Protein AF-A0A1H7WRD7-F1 (afdb_monomer)

Solvent-accessible surface area (backbone atoms only — not comparable to full-atom values): 8802 Å² total; per-residue (Å²): 142,72,100,66,80,82,78,80,80,74,78,89,73,89,68,89,69,78,82,72,52,90,89,62,75,83,64,81,80,78,78,77,57,71,49,43,31,49,41,88,75,80,68,42,82,40,83,38,52,77,89,57,64,43,43,59,67,43,77,45,52,86,43,94,89,40,75,91,54,57,43,80,43,75,41,71,68,43,58,49,92,83,51,68,65,51,76,76,70,86,74,78,82,71,51,73,69,56,69,73,55,63,56,78,92,66,38,65,62,73,38,94,86,34,78,65,77,69,75,75,78,76,76,79,79,81,129

Organism: Streptacidiphilus jiangxiensis (NCBI:txid235985)

Mean predicted aligned error: 16.39 Å

Structure (mmCIF, N/CA/C/O backbone):
data_AF-A0A1H7WRD7-F1
#
_entry.id   AF-A0A1H7WRD7-F1
#
loop_
_atom_site.group_PDB
_atom_site.id
_atom_site.type_symbol
_atom_site.label_atom_id
_atom_site.label_alt_id
_atom_site.label_comp_id
_atom_site.label_asym_id
_atom_site.label_entity_id
_atom_site.label_seq_id
_atom_site.pdbx_PDB_ins_code
_atom_site.Cartn_x
_atom_site.Cartn_y
_atom_site.Cartn_z
_atom_site.occupancy
_atom_site.B_iso_or_equiv
_atom_site.auth_seq_id
_atom_site.auth_comp_id
_atom_site.auth_asym_id
_atom_site.auth_atom_id
_atom_site.pdbx_PDB_model_num
ATOM 1 N N . MET A 1 1 ? 76.748 19.762 -9.656 1.00 42.81 1 MET A N 1
ATOM 2 C CA . MET A 1 1 ? 75.507 20.168 -8.968 1.00 42.81 1 MET A CA 1
ATOM 3 C C . MET A 1 1 ? 74.385 19.356 -9.575 1.00 42.81 1 MET A C 1
ATOM 5 O O . MET A 1 1 ? 74.029 19.601 -10.720 1.00 42.81 1 MET A O 1
ATOM 9 N N . THR A 1 2 ? 73.951 18.317 -8.869 1.00 35.91 2 THR A N 1
ATOM 10 C CA . THR A 1 2 ? 73.070 17.266 -9.395 1.00 35.91 2 THR A CA 1
ATOM 11 C C . THR A 1 2 ? 71.754 17.298 -8.625 1.00 35.91 2 THR A C 1
ATOM 13 O O . THR A 1 2 ? 71.751 17.552 -7.424 1.00 35.91 2 THR A O 1
ATOM 16 N N . VAL A 1 3 ? 70.653 17.060 -9.337 1.00 43.16 3 VAL A N 1
ATOM 17 C CA . VAL A 1 3 ? 69.234 17.141 -8.935 1.00 43.16 3 VAL A CA 1
ATOM 18 C C . VAL A 1 3 ? 68.852 16.042 -7.921 1.00 43.16 3 VAL A C 1
ATOM 20 O O . VAL A 1 3 ? 67.936 15.263 -8.146 1.00 43.16 3 VAL A O 1
ATOM 23 N N . VAL A 1 4 ? 69.602 15.904 -6.826 1.00 48.94 4 VAL A N 1
ATOM 24 C CA . VAL A 1 4 ? 69.383 14.857 -5.804 1.00 48.94 4 VAL A CA 1
ATOM 25 C C . VAL A 1 4 ? 69.097 15.457 -4.421 1.00 48.94 4 VAL A C 1
ATOM 27 O O . VAL A 1 4 ? 68.440 14.827 -3.604 1.00 48.94 4 VAL A O 1
ATOM 30 N N . GLU A 1 5 ? 69.478 16.712 -4.167 1.00 45.84 5 GLU A N 1
ATOM 31 C CA . GLU A 1 5 ? 69.267 17.369 -2.862 1.00 45.84 5 GLU A CA 1
ATOM 32 C C . GLU A 1 5 ? 67.881 18.007 -2.665 1.00 45.84 5 GLU A C 1
ATOM 34 O O . GLU A 1 5 ? 67.605 18.538 -1.595 1.00 45.84 5 GLU A O 1
ATOM 39 N N . GLN A 1 6 ? 66.978 17.947 -3.650 1.00 40.03 6 GLN A N 1
ATOM 40 C CA . GLN A 1 6 ? 65.617 18.492 -3.494 1.00 40.03 6 GLN A CA 1
ATOM 41 C C . GLN A 1 6 ? 64.586 17.472 -2.977 1.00 40.03 6 GLN A C 1
ATOM 43 O O . GLN A 1 6 ? 63.412 17.806 -2.851 1.00 40.03 6 GLN A O 1
ATOM 48 N N . LEU A 1 7 ? 65.004 16.243 -2.651 1.00 46.41 7 LEU A N 1
ATOM 49 C CA . LEU A 1 7 ? 64.114 15.141 -2.253 1.00 46.41 7 LEU A CA 1
ATOM 50 C C . LEU A 1 7 ? 63.995 14.914 -0.733 1.00 46.41 7 LEU A C 1
ATOM 52 O O . LEU A 1 7 ? 63.521 13.865 -0.313 1.00 46.41 7 LEU A O 1
ATOM 56 N N . SER A 1 8 ? 64.398 15.865 0.112 1.00 44.50 8 SER A N 1
ATOM 57 C CA . SER A 1 8 ? 64.413 15.679 1.578 1.00 44.50 8 SER A CA 1
ATOM 58 C C . SER A 1 8 ? 63.532 16.652 2.371 1.00 44.50 8 SER A C 1
ATOM 60 O O . SER A 1 8 ? 63.662 16.753 3.589 1.00 44.50 8 SER A O 1
ATOM 62 N N . ALA A 1 9 ? 62.577 17.321 1.722 1.00 45.94 9 ALA A N 1
ATOM 63 C CA . ALA A 1 9 ? 61.633 18.212 2.398 1.00 45.94 9 ALA A CA 1
ATOM 64 C C . ALA A 1 9 ? 60.169 17.858 2.106 1.00 45.94 9 ALA A C 1
ATOM 66 O O . ALA A 1 9 ? 59.387 18.712 1.706 1.00 45.94 9 ALA A O 1
ATOM 67 N N . VAL A 1 10 ? 59.775 16.609 2.343 1.00 47.75 10 VAL A N 1
ATOM 68 C CA . VAL A 1 10 ? 58.374 16.316 2.660 1.00 47.75 10 VAL A CA 1
ATOM 69 C C . VAL A 1 10 ? 58.393 15.522 3.954 1.00 47.75 10 VAL A C 1
ATOM 71 O O . VAL A 1 10 ? 58.656 14.325 3.978 1.00 47.75 10 VAL A O 1
ATOM 74 N N . ARG A 1 11 ? 58.254 16.253 5.062 1.00 49.91 11 ARG A N 1
ATOM 75 C CA . ARG A 1 11 ? 58.015 15.667 6.378 1.00 49.91 11 ARG A CA 1
ATOM 76 C C . ARG A 1 11 ? 56.722 14.861 6.298 1.00 49.91 11 ARG A C 1
ATOM 78 O O . ARG A 1 11 ? 55.727 15.372 5.795 1.00 49.91 11 ARG A O 1
ATOM 85 N N . ASN A 1 12 ? 56.770 13.632 6.803 1.00 51.56 12 ASN A N 1
ATOM 86 C CA . ASN A 1 12 ? 55.588 12.860 7.158 1.00 51.56 12 ASN A CA 1
ATOM 87 C C . ASN A 1 12 ? 54.787 13.670 8.180 1.00 51.56 12 ASN A C 1
ATOM 89 O O . ASN A 1 12 ? 55.185 13.753 9.342 1.00 51.56 12 ASN A O 1
ATOM 93 N N . ASP A 1 13 ? 53.704 14.288 7.728 1.00 41.44 13 ASP A N 1
ATOM 94 C CA . ASP A 1 13 ? 52.618 14.718 8.597 1.00 41.44 13 ASP A CA 1
ATOM 95 C C . ASP A 1 13 ? 51.530 13.659 8.422 1.00 41.44 13 ASP A C 1
ATOM 97 O O . ASP A 1 13 ? 50.832 13.612 7.408 1.00 41.44 13 ASP A O 1
ATOM 101 N N . GLU A 1 14 ? 51.501 12.715 9.360 1.00 49.34 14 GLU A N 1
ATOM 102 C CA . GLU A 1 14 ? 50.512 11.643 9.447 1.00 49.34 14 GLU A CA 1
ATOM 103 C C . GLU A 1 14 ? 49.180 12.252 9.897 1.00 49.34 14 GLU A C 1
ATOM 105 O O . GLU A 1 14 ? 48.734 12.085 11.029 1.00 49.34 14 GLU A O 1
ATOM 110 N N . ALA A 1 15 ? 48.573 13.039 9.014 1.00 43.94 15 ALA A N 1
ATOM 111 C CA . ALA A 1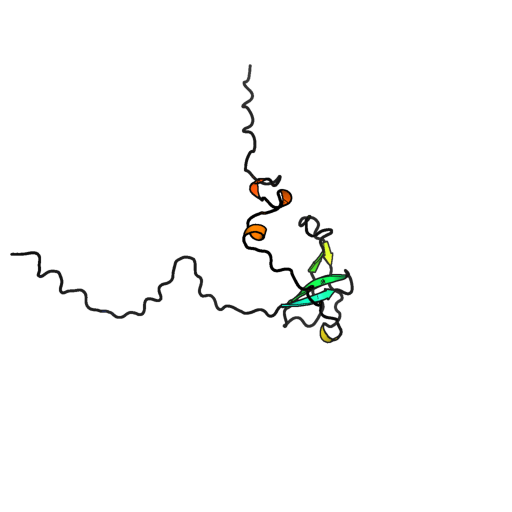 15 ? 47.182 13.414 9.127 1.00 43.94 15 ALA A CA 1
ATOM 112 C C . ALA A 1 15 ? 46.370 12.278 8.507 1.00 43.94 15 ALA A C 1
ATOM 114 O O . ALA A 1 15 ? 46.463 12.014 7.309 1.00 43.94 15 ALA A O 1
ATOM 115 N N . ASP A 1 16 ? 45.626 11.595 9.367 1.00 46.12 16 ASP A N 1
ATOM 116 C CA . ASP A 1 16 ? 44.546 10.663 9.076 1.00 46.12 16 ASP A CA 1
ATOM 117 C C . ASP A 1 16 ? 43.627 11.216 7.969 1.00 46.12 16 ASP A C 1
ATOM 119 O O . ASP A 1 16 ? 42.682 11.966 8.210 1.00 46.12 16 ASP A O 1
ATOM 123 N N . VAL A 1 17 ? 43.967 10.927 6.712 1.00 51.53 17 VAL A N 1
ATOM 124 C CA . VAL A 1 17 ? 43.099 11.184 5.567 1.00 51.53 17 VAL A CA 1
ATOM 125 C C . VAL A 1 17 ? 42.256 9.933 5.418 1.00 51.53 17 VAL A C 1
ATOM 127 O O . VAL A 1 17 ? 42.643 8.991 4.725 1.00 51.53 17 VAL A O 1
ATOM 130 N N . GLU A 1 18 ? 41.088 9.931 6.061 1.00 57.12 18 GLU A N 1
ATOM 131 C CA . GLU A 1 18 ? 39.985 9.094 5.605 1.00 57.12 18 GLU A CA 1
ATOM 132 C C . GLU A 1 18 ? 39.848 9.315 4.096 1.00 57.12 18 GLU A C 1
ATOM 134 O O . GLU A 1 18 ? 39.530 10.415 3.626 1.00 57.12 18 GLU A O 1
ATOM 139 N N . VAL A 1 19 ? 40.152 8.277 3.318 1.00 58.31 19 VAL A N 1
ATOM 140 C CA . VAL A 1 19 ? 39.978 8.274 1.869 1.00 58.31 19 VAL A CA 1
ATOM 141 C C . VAL A 1 19 ? 38.478 8.323 1.604 1.00 58.31 19 VAL A C 1
ATOM 143 O O . VAL A 1 19 ? 37.816 7.304 1.429 1.00 58.31 19 VAL A O 1
ATOM 146 N N . ARG A 1 20 ? 37.920 9.532 1.592 1.00 58.94 20 ARG A N 1
ATOM 147 C CA . ARG A 1 20 ? 36.553 9.793 1.154 1.00 58.94 20 ARG A CA 1
ATOM 148 C C . ARG A 1 20 ? 36.508 9.593 -0.354 1.00 58.94 20 ARG A C 1
ATOM 150 O O . ARG A 1 20 ? 36.770 10.519 -1.122 1.00 58.94 20 ARG A O 1
ATOM 157 N N . SER A 1 21 ? 36.237 8.363 -0.790 1.00 64.19 21 SER A N 1
ATOM 158 C CA . SER A 1 21 ? 35.919 8.082 -2.188 1.00 64.19 21 SER A CA 1
ATOM 159 C C . SER A 1 21 ? 34.713 8.937 -2.602 1.00 64.19 21 SER A C 1
ATOM 161 O O . SER A 1 21 ? 33.664 8.843 -1.964 1.00 64.19 21 SER A O 1
ATOM 163 N N . PRO A 1 22 ? 34.823 9.778 -3.649 1.00 57.84 22 PRO A N 1
ATOM 164 C CA . PRO A 1 22 ? 33.700 10.583 -4.113 1.00 57.84 22 PRO A CA 1
ATOM 165 C C . PRO A 1 22 ? 32.510 9.685 -4.471 1.00 57.84 22 PRO A C 1
ATOM 167 O O . PRO A 1 22 ? 32.628 8.824 -5.340 1.00 57.84 22 PRO A O 1
ATOM 170 N N . GLY A 1 23 ? 31.379 9.881 -3.791 1.00 60.72 23 GLY A N 1
ATOM 171 C CA . GLY A 1 23 ? 30.153 9.101 -3.991 1.00 60.72 23 GLY A CA 1
ATOM 172 C C . GLY A 1 23 ? 29.871 8.032 -2.931 1.00 60.72 23 GLY A C 1
ATOM 173 O O . GLY A 1 23 ? 28.803 7.433 -2.983 1.00 60.72 23 GLY A O 1
ATOM 174 N N . ILE A 1 24 ? 30.773 7.817 -1.968 1.00 64.88 24 ILE A N 1
ATOM 175 C CA . ILE A 1 24 ? 30.466 7.066 -0.746 1.00 64.88 24 ILE A CA 1
ATOM 176 C C . ILE A 1 24 ? 30.224 8.098 0.350 1.00 64.88 24 ILE A C 1
ATOM 178 O O . ILE A 1 24 ? 31.169 8.640 0.921 1.00 64.88 24 ILE A O 1
ATOM 182 N N . ASP A 1 25 ? 28.955 8.424 0.578 1.00 68.62 25 ASP A N 1
ATOM 183 C CA . ASP A 1 25 ? 28.551 9.044 1.834 1.00 68.62 25 ASP A CA 1
ATOM 184 C C . ASP A 1 25 ? 28.629 7.949 2.909 1.00 68.62 25 ASP A C 1
ATOM 186 O O . ASP A 1 25 ? 27.901 6.962 2.794 1.00 68.62 25 ASP A O 1
ATOM 190 N N . PRO A 1 26 ? 29.524 8.051 3.908 1.00 56.81 26 PRO A N 1
ATOM 191 C CA . PRO A 1 26 ? 29.588 7.093 5.005 1.00 56.81 26 PRO A CA 1
ATOM 192 C C . PRO A 1 26 ? 28.442 7.294 6.002 1.00 56.81 26 PRO A C 1
ATOM 194 O O . PRO A 1 26 ? 28.559 6.782 7.112 1.00 56.81 26 PRO A O 1
ATOM 197 N N . GLY A 1 27 ? 27.414 8.083 5.641 1.00 63.06 27 GLY A N 1
ATOM 198 C CA . GLY A 1 27 ? 26.239 8.378 6.450 1.00 63.06 27 GLY A CA 1
ATOM 199 C C . GLY A 1 27 ? 25.847 7.190 7.315 1.00 63.06 27 GLY A C 1
ATOM 200 O O . GLY A 1 27 ? 25.858 6.052 6.839 1.00 63.06 27 GLY A O 1
ATOM 201 N N . ASP A 1 28 ? 25.576 7.469 8.593 1.00 66.38 28 ASP A N 1
ATOM 202 C CA . ASP A 1 28 ? 25.138 6.457 9.547 1.00 66.38 28 ASP A CA 1
ATOM 203 C C . ASP A 1 28 ? 24.052 5.618 8.876 1.00 66.38 28 ASP A C 1
ATOM 205 O O . ASP A 1 28 ? 23.024 6.143 8.445 1.00 66.38 28 ASP A O 1
ATOM 209 N N . ALA A 1 29 ? 24.326 4.324 8.705 1.00 63.81 29 ALA A N 1
ATOM 210 C CA . ALA A 1 29 ? 23.356 3.390 8.168 1.00 63.81 29 ALA A CA 1
ATOM 211 C C . ALA A 1 29 ? 22.298 3.185 9.250 1.00 63.81 29 ALA A C 1
ATOM 213 O O . ALA A 1 29 ? 22.349 2.225 10.019 1.00 63.81 29 ALA A O 1
ATOM 214 N N . GLU A 1 30 ? 21.380 4.139 9.345 1.00 67.88 30 GLU A N 1
ATOM 215 C CA . GLU A 1 30 ? 20.159 4.035 10.120 1.00 67.88 30 GLU A CA 1
ATOM 216 C C . GLU A 1 30 ? 19.433 2.797 9.592 1.00 67.88 30 GLU A C 1
ATOM 218 O O . GLU A 1 30 ? 18.873 2.782 8.498 1.00 67.88 30 GLU A O 1
ATOM 223 N N . ASN A 1 31 ? 19.560 1.687 10.316 1.00 71.56 31 ASN A N 1
ATOM 224 C CA . ASN A 1 31 ? 18.932 0.442 9.921 1.00 71.56 31 ASN A CA 1
ATOM 225 C C . ASN A 1 31 ? 17.476 0.509 10.373 1.00 71.56 31 ASN A C 1
ATOM 227 O O . ASN A 1 31 ? 17.171 0.246 11.534 1.00 71.56 31 ASN A O 1
ATOM 231 N N . TRP A 1 32 ? 16.595 0.935 9.472 1.00 78.56 32 TRP A N 1
ATOM 232 C CA . TRP A 1 32 ? 15.159 0.898 9.709 1.00 78.56 32 TRP A CA 1
ATOM 233 C C . TRP A 1 32 ? 14.679 -0.548 9.635 1.00 78.56 32 TRP A C 1
ATOM 235 O O . TRP A 1 32 ? 14.745 -1.180 8.577 1.00 78.56 32 TRP A O 1
ATOM 245 N N . GLU A 1 33 ? 14.187 -1.069 10.754 1.00 86.75 33 GLU A N 1
ATOM 246 C CA . GLU A 1 33 ? 13.510 -2.359 10.772 1.00 86.75 33 GLU A CA 1
ATOM 247 C C . GLU A 1 33 ? 12.120 -2.194 10.146 1.00 86.75 33 GLU A C 1
ATOM 249 O O . GLU A 1 33 ? 11.345 -1.310 10.515 1.00 86.75 33 GLU A O 1
ATOM 254 N N . ILE A 1 34 ? 11.857 -2.994 9.109 1.00 88.94 34 ILE A N 1
ATOM 255 C CA . ILE A 1 34 ? 10.642 -2.922 8.299 1.00 88.94 34 ILE A CA 1
ATOM 256 C C . ILE A 1 34 ? 9.916 -4.256 8.404 1.00 88.94 34 ILE A C 1
ATOM 258 O O . ILE A 1 34 ? 10.378 -5.264 7.860 1.00 88.94 34 ILE A O 1
ATOM 262 N N . THR A 1 35 ? 8.724 -4.227 8.986 1.00 90.81 35 THR A N 1
ATOM 263 C CA . THR A 1 35 ? 7.826 -5.381 9.056 1.00 90.81 35 THR A CA 1
ATOM 264 C C . THR A 1 35 ? 6.712 -5.224 8.030 1.00 90.81 35 THR A C 1
ATOM 266 O O . THR A 1 35 ? 6.192 -4.128 7.797 1.00 90.81 35 THR A O 1
ATOM 269 N N . ARG A 1 36 ? 6.345 -6.318 7.352 1.00 91.56 36 ARG A N 1
ATOM 270 C CA . ARG A 1 36 ? 5.223 -6.306 6.408 1.00 91.56 36 ARG A CA 1
ATOM 271 C C . ARG A 1 36 ? 3.957 -6.778 7.095 1.00 91.56 36 ARG A C 1
ATOM 273 O O . ARG A 1 36 ? 3.920 -7.875 7.630 1.00 91.56 36 ARG A O 1
ATOM 280 N N . PHE A 1 37 ? 2.900 -5.984 6.995 1.00 93.00 37 PHE A N 1
ATOM 281 C CA . PHE A 1 37 ? 1.567 -6.343 7.471 1.00 93.00 37 PHE A CA 1
ATOM 282 C C . PHE A 1 37 ? 0.572 -6.315 6.323 1.00 93.00 37 PHE A C 1
ATOM 284 O O . PHE A 1 37 ? 0.718 -5.553 5.362 1.00 93.00 37 PHE A O 1
ATOM 291 N N . ARG A 1 38 ? -0.506 -7.088 6.448 1.00 92.69 38 ARG A N 1
ATOM 292 C CA . ARG A 1 38 ? -1.651 -6.966 5.547 1.00 92.69 38 ARG A CA 1
ATOM 293 C C . ARG A 1 38 ? -2.632 -5.939 6.102 1.00 92.69 38 ARG A C 1
ATOM 295 O O . ARG A 1 38 ? -3.290 -6.185 7.109 1.00 92.69 38 ARG A O 1
ATOM 302 N N . CYS A 1 39 ? -2.786 -4.801 5.426 1.00 93.12 39 CYS A N 1
ATOM 303 C CA . CYS A 1 39 ? -3.730 -3.776 5.873 1.00 93.12 39 CYS A CA 1
ATOM 304 C C . CYS A 1 39 ? -5.173 -4.328 5.891 1.00 93.12 39 CYS A C 1
ATOM 306 O O . CYS A 1 39 ? -5.629 -4.856 4.873 1.00 93.12 39 CYS A O 1
ATOM 308 N N . PRO A 1 40 ? -5.938 -4.188 6.989 1.00 92.38 40 PRO A N 1
ATOM 309 C CA . PRO A 1 40 ? -7.284 -4.754 7.079 1.00 92.38 40 PRO A CA 1
ATOM 310 C C . PRO A 1 40 ? -8.331 -3.991 6.252 1.00 92.38 40 PRO A C 1
ATOM 312 O O . PRO A 1 40 ? -9.397 -4.543 5.997 1.00 92.38 40 PRO A O 1
ATOM 315 N N . ASP A 1 41 ? -8.029 -2.767 5.809 1.00 93.50 41 ASP A N 1
ATOM 316 C CA . ASP A 1 41 ? -8.965 -1.932 5.047 1.00 93.50 41 ASP A CA 1
ATOM 317 C C . ASP A 1 41 ? -8.827 -2.137 3.533 1.00 93.50 41 ASP A C 1
ATOM 319 O O . ASP A 1 41 ? -9.823 -2.258 2.822 1.00 93.50 41 ASP A O 1
ATOM 323 N N . CYS A 1 42 ? -7.594 -2.180 3.016 1.00 93.00 42 CYS A N 1
ATOM 324 C CA . CYS A 1 42 ? -7.337 -2.341 1.580 1.00 93.00 42 CYS A CA 1
ATOM 325 C C . CYS A 1 42 ? -6.847 -3.749 1.197 1.00 93.00 42 CYS A C 1
ATOM 327 O O . CYS A 1 42 ? -6.727 -4.054 0.008 1.00 93.00 42 CYS A O 1
ATOM 329 N N . HIS A 1 43 ? -6.556 -4.603 2.185 1.00 91.50 43 HIS A N 1
ATOM 330 C CA . HIS A 1 43 ? -6.050 -5.971 2.023 1.00 91.50 43 HIS A CA 1
ATOM 331 C C . HIS A 1 43 ? -4.758 -6.088 1.201 1.00 91.50 43 HIS A C 1
ATOM 333 O O . HIS A 1 43 ? -4.487 -7.139 0.612 1.00 91.50 43 HIS A O 1
ATOM 339 N N . ARG A 1 44 ? -3.957 -5.018 1.152 1.00 89.69 44 ARG A N 1
ATOM 340 C CA . ARG A 1 44 ? -2.637 -5.012 0.516 1.00 89.69 44 ARG A CA 1
ATOM 341 C C . ARG A 1 44 ? -1.520 -5.195 1.550 1.00 89.69 44 ARG A C 1
ATOM 343 O O . ARG A 1 44 ? -1.690 -4.727 2.679 1.00 89.69 44 ARG A O 1
ATOM 350 N N . PRO A 1 45 ? -0.397 -5.820 1.154 1.00 90.69 45 PRO A N 1
ATOM 351 C CA . PRO A 1 45 ? 0.844 -5.708 1.901 1.00 90.69 45 PRO A CA 1
ATOM 352 C C . PRO A 1 45 ? 1.231 -4.250 2.064 1.00 90.69 45 PRO A C 1
ATOM 354 O O . PRO A 1 45 ? 1.203 -3.488 1.091 1.00 90.69 45 PRO A O 1
ATOM 357 N N . ILE A 1 46 ? 1.649 -3.891 3.267 1.00 91.62 46 ILE A N 1
ATOM 358 C CA . ILE A 1 46 ? 2.270 -2.610 3.564 1.00 91.62 46 ILE A CA 1
ATOM 359 C C . ILE A 1 46 ? 3.561 -2.846 4.339 1.00 91.62 46 ILE A C 1
ATOM 361 O O . ILE A 1 46 ? 3.635 -3.752 5.161 1.00 91.62 46 ILE A O 1
ATOM 365 N N . ALA A 1 47 ? 4.577 -2.042 4.044 1.00 91.75 47 ALA A N 1
ATOM 366 C CA . ALA A 1 47 ? 5.799 -1.966 4.829 1.00 91.75 47 ALA A CA 1
ATOM 367 C C . ALA A 1 47 ? 5.577 -0.955 5.955 1.00 91.75 47 ALA A C 1
ATOM 369 O O . ALA A 1 47 ? 5.168 0.176 5.681 1.00 91.75 47 ALA A O 1
ATOM 370 N N . VAL A 1 48 ? 5.812 -1.376 7.190 1.00 92.50 48 VAL A N 1
ATOM 371 C CA . VAL A 1 48 ? 5.627 -0.570 8.395 1.00 92.50 48 VAL A CA 1
ATOM 372 C C . VAL A 1 48 ? 6.955 -0.521 9.138 1.00 92.50 48 VAL A C 1
ATOM 374 O O . VAL A 1 48 ? 7.650 -1.534 9.213 1.00 92.50 48 VAL A O 1
ATOM 377 N N . LEU A 1 49 ? 7.324 0.667 9.609 1.00 90.62 49 LEU A N 1
ATOM 378 C CA . LEU A 1 49 ? 8.512 0.872 10.434 1.00 90.62 49 LEU A CA 1
ATOM 379 C C . LEU A 1 49 ? 8.206 0.461 11.876 1.00 90.62 49 LEU A C 1
ATOM 381 O O . LEU A 1 49 ? 7.067 0.599 12.315 1.00 90.62 49 LEU A O 1
ATOM 385 N N . ASP A 1 50 ? 9.210 -0.019 12.601 1.00 86.38 50 ASP A N 1
ATOM 386 C CA . ASP A 1 50 ? 9.047 -0.520 13.976 1.00 86.38 50 ASP A CA 1
ATOM 387 C C . ASP A 1 50 ? 8.547 0.543 14.979 1.00 86.38 50 ASP A C 1
ATOM 389 O O . ASP A 1 50 ? 7.917 0.220 15.981 1.00 86.38 50 ASP A O 1
ATOM 393 N N . ASP A 1 51 ? 8.774 1.831 14.703 1.00 88.56 51 ASP A N 1
ATOM 394 C CA . ASP A 1 51 ? 8.310 2.942 15.542 1.00 88.56 51 ASP A CA 1
ATOM 395 C C . ASP A 1 51 ? 6.844 3.343 15.306 1.00 88.56 51 ASP A C 1
ATOM 397 O O . ASP A 1 51 ? 6.298 4.176 16.037 1.00 88.56 51 ASP A O 1
ATOM 401 N N . GLU A 1 52 ? 6.187 2.761 14.304 1.00 91.75 52 GLU A N 1
ATOM 402 C CA . GLU A 1 52 ? 4.775 2.997 14.041 1.00 91.75 52 GLU A CA 1
ATOM 403 C C . GLU A 1 52 ? 3.924 2.050 14.901 1.00 91.75 52 GLU A C 1
ATOM 405 O O . GLU A 1 52 ? 4.106 0.840 14.876 1.00 91.75 52 GLU A O 1
ATOM 410 N N . GLU A 1 53 ? 2.948 2.584 15.641 1.00 93.44 53 GLU A N 1
ATOM 411 C CA . GLU A 1 53 ? 2.076 1.768 16.505 1.00 93.44 53 GLU A CA 1
ATOM 412 C C . GLU A 1 53 ? 0.752 1.371 15.820 1.00 93.44 53 GLU A C 1
ATOM 414 O O . GLU A 1 53 ? 0.031 0.469 16.266 1.00 93.44 53 GLU A O 1
ATOM 419 N N . ARG A 1 54 ? 0.381 2.074 14.741 1.00 94.12 54 ARG A N 1
ATOM 420 C CA . ARG A 1 54 ? -0.907 1.926 14.049 1.00 94.12 54 ARG A CA 1
ATOM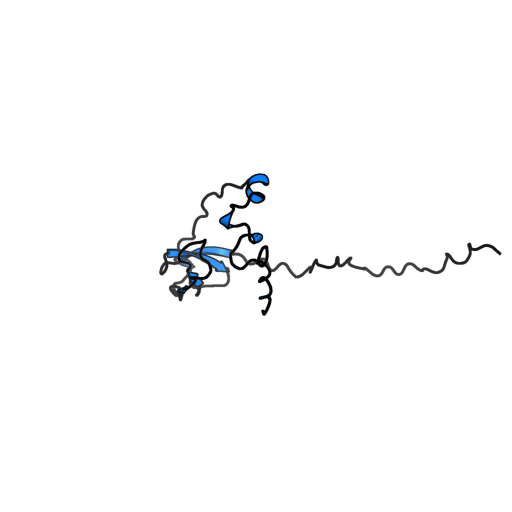 421 C C . ARG A 1 54 ? -0.733 1.796 12.548 1.00 94.12 54 ARG A C 1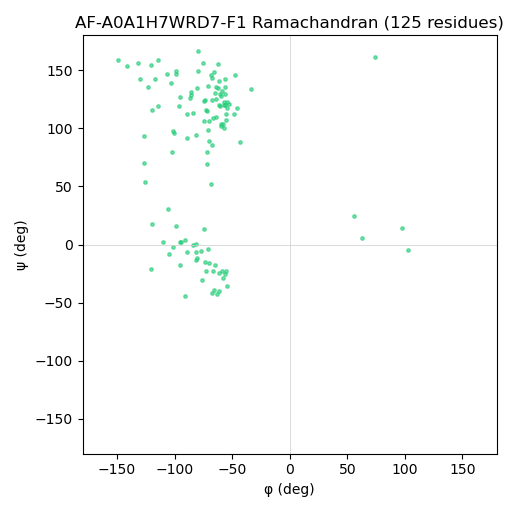
ATOM 423 O O . ARG A 1 54 ? 0.198 2.324 11.976 1.00 94.12 54 ARG A O 1
ATOM 430 N N . PHE A 1 55 ? -1.704 1.184 11.872 1.00 94.56 55 PHE A N 1
ATOM 431 C CA . PHE A 1 55 ? -1.696 1.132 10.405 1.00 94.56 55 PHE A CA 1
ATOM 432 C C . PHE A 1 55 ? -1.608 2.539 9.780 1.00 94.56 55 PHE A C 1
ATOM 434 O O . PHE A 1 55 ? -2.600 3.279 9.862 1.00 94.56 55 PHE A O 1
ATOM 441 N N . PRO A 1 56 ? -0.492 2.886 9.107 1.00 94.00 56 PRO A N 1
ATOM 442 C CA . PRO A 1 56 ? -0.280 4.225 8.585 1.00 94.00 56 PRO A CA 1
ATOM 443 C C . PRO A 1 56 ? -1.031 4.438 7.268 1.00 94.00 56 PRO A C 1
ATOM 445 O O . PRO A 1 56 ? -1.486 3.501 6.593 1.00 94.00 56 PRO A O 1
ATOM 448 N N . GLN A 1 57 ? -1.122 5.704 6.868 1.00 95.38 57 GLN A N 1
ATOM 449 C CA . GLN A 1 57 ? -1.561 6.071 5.529 1.00 95.38 57 GLN A CA 1
ATOM 450 C C . GLN A 1 57 ? -0.578 5.512 4.490 1.00 95.38 57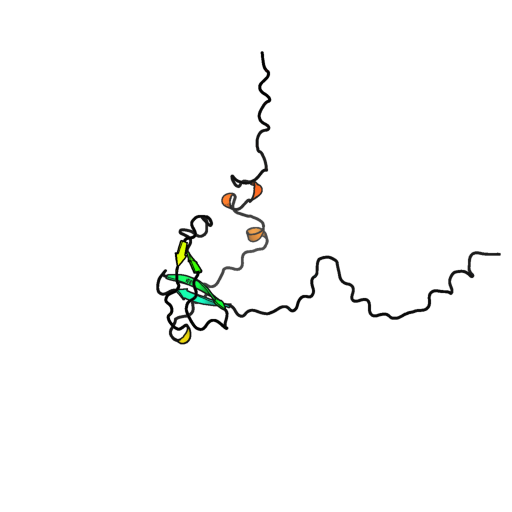 GLN A C 1
ATOM 452 O O . GLN A 1 57 ? 0.634 5.644 4.634 1.00 95.38 57 GLN A O 1
ATOM 457 N N . HIS A 1 58 ? -1.091 4.913 3.417 1.00 93.69 58 HIS A N 1
ATOM 458 C CA . HIS A 1 58 ? -0.250 4.308 2.384 1.00 93.69 58 HIS A CA 1
ATOM 459 C C . HIS A 1 58 ? -0.898 4.370 1.000 1.00 93.69 58 HIS A C 1
ATOM 461 O O . HIS A 1 58 ? -2.114 4.520 0.842 1.00 93.69 58 HIS A O 1
ATOM 467 N N . ALA A 1 59 ? -0.061 4.253 -0.029 1.00 92.94 59 ALA A N 1
ATOM 468 C CA . ALA A 1 59 ? -0.503 4.224 -1.412 1.00 92.94 59 ALA A CA 1
ATOM 469 C C . ALA A 1 59 ? -1.014 2.829 -1.800 1.00 92.94 59 ALA A C 1
ATOM 471 O O . ALA A 1 59 ? -0.362 1.815 -1.558 1.00 92.94 59 ALA A O 1
ATOM 472 N N . VAL A 1 60 ? -2.160 2.787 -2.473 1.00 92.31 60 VAL A N 1
ATOM 473 C CA . VAL A 1 60 ? -2.728 1.584 -3.082 1.00 92.31 60 VAL A CA 1
ATOM 474 C C . VAL A 1 60 ? -2.735 1.764 -4.590 1.00 92.31 60 VAL A C 1
ATOM 476 O O . VAL A 1 60 ? -3.392 2.664 -5.117 1.00 92.31 60 VAL A O 1
ATOM 479 N N . VAL A 1 61 ? -2.026 0.878 -5.286 1.00 87.56 61 VAL A N 1
ATOM 480 C CA . VAL A 1 61 ? -2.033 0.793 -6.750 1.00 87.56 61 VAL A CA 1
ATOM 481 C C . VAL A 1 61 ? -2.976 -0.314 -7.214 1.00 87.56 61 VAL A C 1
ATOM 483 O O . VAL A 1 61 ? -3.142 -1.349 -6.562 1.00 87.56 61 VAL A O 1
ATOM 486 N N . THR A 1 62 ? -3.613 -0.103 -8.364 1.00 83.94 62 THR A N 1
ATOM 487 C CA . THR A 1 62 ? -4.518 -1.094 -8.967 1.00 83.94 62 THR A CA 1
ATOM 488 C C . THR A 1 62 ? -3.768 -2.373 -9.339 1.00 83.94 62 THR A C 1
ATOM 490 O O . THR A 1 62 ? -4.234 -3.479 -9.055 1.00 83.94 62 THR A O 1
ATOM 493 N N . THR A 1 63 ? -2.574 -2.218 -9.914 1.00 79.56 63 THR A N 1
ATOM 494 C CA . THR A 1 63 ? -1.648 -3.294 -10.276 1.00 79.56 63 THR A CA 1
ATOM 495 C C . THR A 1 63 ? -0.214 -2.852 -9.989 1.00 79.56 63 THR A C 1
ATOM 497 O O . THR A 1 63 ? 0.079 -1.657 -10.042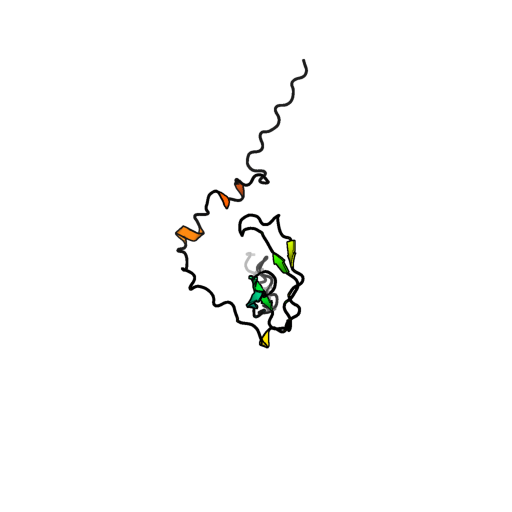 1.00 79.56 63 THR A O 1
ATOM 500 N N . ALA A 1 64 ? 0.689 -3.805 -9.743 1.00 75.06 64 ALA A N 1
ATOM 501 C CA . ALA A 1 64 ? 2.115 -3.516 -9.551 1.00 75.06 64 ALA A CA 1
ATOM 502 C C . ALA A 1 64 ? 2.755 -2.812 -10.768 1.00 75.06 64 ALA A C 1
ATOM 504 O O . ALA A 1 64 ? 3.736 -2.093 -10.625 1.00 75.06 64 ALA A O 1
ATOM 505 N N . TRP A 1 65 ? 2.161 -2.969 -11.956 1.00 72.00 65 TRP A N 1
ATOM 506 C CA . TRP A 1 65 ? 2.669 -2.439 -13.223 1.00 72.00 65 TRP A CA 1
ATOM 507 C C . TRP A 1 65 ? 2.063 -1.089 -13.632 1.00 72.00 65 TRP A C 1
ATOM 509 O O . TRP A 1 65 ? 2.386 -0.579 -14.702 1.00 72.00 65 TRP A O 1
ATOM 519 N N . HIS A 1 66 ? 1.189 -0.493 -12.811 1.00 74.25 66 HIS A N 1
ATOM 520 C CA . HIS A 1 66 ? 0.553 0.793 -13.121 1.00 74.25 66 HIS A CA 1
ATOM 521 C C . HIS A 1 66 ? 0.738 1.817 -11.984 1.00 74.25 66 HIS A C 1
ATOM 523 O O . HIS A 1 66 ? -0.224 2.175 -11.294 1.00 74.25 66 HIS A O 1
ATOM 529 N N . PRO A 1 67 ? 1.976 2.311 -11.778 1.00 73.69 67 PRO A N 1
ATOM 530 C CA . PRO A 1 67 ? 2.344 3.110 -10.604 1.00 73.69 67 PRO A CA 1
ATOM 531 C C . PRO A 1 67 ? 1.643 4.474 -10.550 1.00 73.69 67 PRO A C 1
ATOM 533 O O . PRO A 1 67 ? 1.468 5.046 -9.480 1.00 73.69 67 PRO A O 1
ATOM 536 N N . PHE A 1 68 ? 1.182 4.988 -11.693 1.00 81.38 68 PHE A N 1
ATOM 537 C CA . PHE A 1 68 ? 0.514 6.290 -11.787 1.00 81.38 68 PHE A CA 1
ATOM 538 C C . PHE A 1 68 ? -0.972 6.260 -11.399 1.00 81.38 68 PHE A C 1
ATOM 540 O O . PHE A 1 68 ? -1.638 7.289 -11.447 1.00 81.38 68 PHE A O 1
ATOM 547 N N . SER A 1 69 ? -1.509 5.099 -11.014 1.00 84.81 69 SER A N 1
ATOM 548 C CA . SER A 1 69 ? -2.880 4.962 -10.497 1.00 84.81 69 SER A CA 1
ATOM 549 C C . SER A 1 69 ? -2.921 4.749 -8.988 1.00 84.81 69 SER A C 1
ATOM 551 O O . SER A 1 69 ? -3.814 4.068 -8.486 1.00 84.81 69 SER A O 1
ATOM 553 N N . ALA A 1 70 ? -1.947 5.303 -8.267 1.00 90.00 70 ALA A N 1
ATOM 554 C CA . ALA A 1 70 ? -1.954 5.283 -6.817 1.00 90.00 70 ALA A CA 1
ATOM 555 C C . ALA A 1 70 ? -3.140 6.094 -6.271 1.00 90.00 70 ALA A C 1
ATOM 557 O O . ALA A 1 70 ? -3.370 7.243 -6.648 1.00 90.00 70 ALA A O 1
ATOM 558 N N . THR A 1 71 ? -3.877 5.482 -5.353 1.00 93.00 71 THR A N 1
ATOM 559 C CA . THR A 1 71 ? -4.850 6.146 -4.478 1.00 93.00 71 THR A CA 1
ATOM 560 C C . THR A 1 71 ? -4.357 6.049 -3.040 1.00 93.00 71 THR A C 1
ATOM 562 O O . THR A 1 71 ? -3.531 5.195 -2.729 1.00 93.00 71 THR A O 1
ATOM 565 N N . VAL A 1 72 ? -4.830 6.923 -2.157 1.00 94.44 72 VAL A N 1
ATOM 566 C CA . VAL A 1 72 ? -4.397 6.932 -0.755 1.00 94.44 72 VAL A CA 1
ATOM 567 C C . VAL A 1 72 ? -5.387 6.144 0.103 1.00 94.44 72 VAL A C 1
ATOM 569 O O . VAL A 1 72 ? -6.556 6.521 0.197 1.00 94.44 72 VAL A O 1
ATOM 572 N N . CYS A 1 73 ? -4.921 5.077 0.755 1.00 95.38 73 CYS A N 1
ATOM 573 C CA . CYS A 1 73 ? -5.628 4.444 1.867 1.00 95.38 73 CYS A CA 1
ATOM 574 C C . CYS A 1 73 ? -5.252 5.175 3.156 1.00 95.38 73 CYS A C 1
ATOM 576 O O . CYS A 1 73 ? -4.071 5.384 3.416 1.00 95.38 73 CYS A O 1
ATOM 578 N N . GLN A 1 74 ? -6.240 5.548 3.971 1.00 96.31 74 GLN A N 1
ATOM 579 C CA . GLN A 1 74 ? -5.999 6.270 5.229 1.00 96.31 74 GLN A CA 1
ATOM 580 C C . GLN A 1 74 ? -5.355 5.405 6.323 1.00 96.31 74 GLN A C 1
ATOM 582 O O . GLN A 1 74 ? -5.038 5.922 7.387 1.00 96.31 74 GLN A O 1
ATOM 587 N N 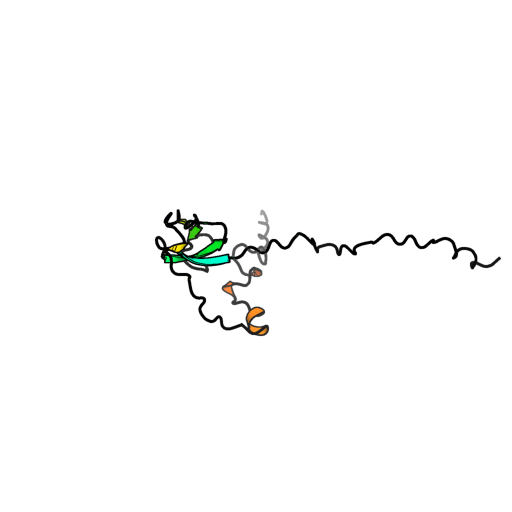. GLY A 1 75 ? -5.161 4.110 6.061 1.00 92.75 75 GLY A N 1
ATOM 588 C CA . GLY A 1 75 ? -4.874 3.138 7.103 1.00 92.75 75 GLY A CA 1
ATOM 589 C C . GLY A 1 75 ? -6.130 2.836 7.919 1.00 92.75 75 GLY A C 1
ATOM 590 O O . GLY A 1 75 ? -7.106 3.585 7.908 1.00 92.75 75 GLY A O 1
ATOM 591 N N . SER A 1 76 ? -6.111 1.712 8.626 1.00 88.25 76 SER A N 1
ATOM 592 C CA . SER A 1 76 ? -7.248 1.300 9.454 1.00 88.25 76 SER A CA 1
ATOM 593 C C . SER A 1 76 ? -7.285 2.000 10.812 1.00 88.25 76 SER A C 1
ATOM 595 O O . SER A 1 76 ? -8.273 1.886 11.539 1.00 88.25 76 SER A O 1
ATOM 597 N N . GLY A 1 77 ? -6.186 2.665 11.198 1.00 85.50 77 GLY A N 1
ATOM 598 C CA . GLY A 1 77 ? -5.990 3.242 12.530 1.00 85.50 77 GLY A CA 1
ATOM 599 C C . GLY A 1 77 ? -5.967 2.214 13.671 1.00 85.50 77 GLY A C 1
ATOM 600 O O . GLY A 1 77 ? -5.931 2.604 14.841 1.00 85.50 77 GLY A O 1
ATOM 601 N N . ARG A 1 78 ? -6.013 0.912 13.353 1.00 91.12 78 ARG A N 1
ATOM 602 C CA . ARG A 1 78 ? -5.897 -0.183 14.326 1.00 91.12 78 ARG A CA 1
ATOM 603 C C . ARG A 1 78 ? -4.446 -0.333 14.774 1.00 91.12 78 ARG A C 1
ATOM 605 O O . ARG A 1 78 ? -3.544 0.066 14.042 1.00 91.12 78 ARG A O 1
ATOM 612 N N . TRP A 1 79 ? -4.257 -0.902 15.959 1.00 93.88 79 TRP A N 1
ATOM 613 C CA . TRP A 1 79 ? -2.937 -1.241 16.484 1.00 93.88 79 TRP A CA 1
ATOM 614 C C . TRP A 1 79 ? -2.310 -2.377 15.678 1.00 93.88 79 TRP A C 1
ATOM 616 O O . TRP A 1 79 ? -3.029 -3.253 15.186 1.00 93.88 79 TRP A O 1
ATOM 626 N N . LEU A 1 80 ? -0.990 -2.331 15.525 1.00 92.19 80 LEU A N 1
ATOM 627 C CA . LEU A 1 80 ? -0.230 -3.360 14.811 1.00 92.19 80 LEU A CA 1
ATOM 628 C C . LEU A 1 80 ? -0.052 -4.631 15.647 1.00 92.19 80 LEU A C 1
ATOM 630 O O . LEU A 1 80 ? -0.093 -5.715 15.078 1.00 92.19 80 LEU A O 1
ATOM 634 N N . ASP A 1 81 ? 0.012 -4.509 16.977 1.00 88.06 81 ASP A N 1
ATOM 635 C CA . ASP A 1 81 ? 0.152 -5.637 17.918 1.00 88.06 81 ASP A CA 1
ATOM 636 C C . ASP A 1 81 ? -0.948 -6.708 17.780 1.00 88.06 81 ASP A C 1
ATOM 638 O O . ASP A 1 81 ? -0.743 -7.871 18.120 1.00 88.06 81 ASP A O 1
ATOM 642 N N . ASP A 1 82 ? -2.125 -6.319 17.281 1.00 84.56 82 ASP A N 1
ATOM 643 C CA . ASP A 1 82 ? -3.280 -7.202 17.085 1.00 84.56 82 ASP A CA 1
ATOM 644 C C . ASP A 1 82 ? -3.360 -7.786 15.656 1.00 84.56 82 ASP A C 1
ATOM 646 O O . ASP A 1 82 ? -4.348 -8.447 15.312 1.00 84.56 82 ASP A O 1
ATOM 650 N N . ALA A 1 83 ? -2.391 -7.492 14.784 1.00 85.81 83 ALA A N 1
ATOM 651 C CA . ALA A 1 83 ? -2.442 -7.830 13.366 1.00 85.81 83 ALA A CA 1
ATOM 652 C C . ALA A 1 83 ? -1.512 -8.984 12.982 1.00 85.81 83 ALA A C 1
ATOM 654 O O . ALA A 1 83 ? -0.407 -9.125 13.493 1.00 85.81 83 ALA A O 1
ATOM 655 N N . ASP A 1 84 ? -1.947 -9.776 12.000 1.00 82.69 84 ASP A N 1
ATOM 656 C CA . ASP A 1 84 ? -1.100 -10.793 11.387 1.00 82.69 84 ASP A CA 1
ATOM 657 C C . ASP A 1 84 ? -0.052 -10.140 10.470 1.00 82.69 84 ASP A C 1
ATOM 659 O O . ASP A 1 84 ? -0.383 -9.419 9.515 1.00 82.69 84 ASP A O 1
ATOM 663 N N . GLU A 1 85 ? 1.216 -10.443 10.736 1.00 86.25 85 GLU A N 1
ATOM 664 C CA . GLU A 1 85 ? 2.320 -10.154 9.827 1.00 86.25 85 GLU A CA 1
ATOM 665 C C . GLU A 1 85 ? 2.124 -10.895 8.497 1.00 86.25 85 GLU A C 1
ATOM 667 O O . GLU A 1 85 ? 1.701 -12.057 8.436 1.00 86.25 85 GLU A O 1
ATOM 672 N N . GLU A 1 86 ? 2.450 -10.228 7.394 1.00 83.44 86 GLU A N 1
ATOM 673 C CA . GLU A 1 86 ? 2.477 -10.876 6.094 1.00 83.44 86 GLU A CA 1
ATOM 674 C C . GLU A 1 86 ? 3.720 -11.761 6.014 1.00 83.44 86 GLU A C 1
ATOM 676 O O . GLU A 1 86 ? 4.837 -11.276 5.846 1.00 83.44 86 GLU A O 1
ATOM 681 N N . THR A 1 87 ? 3.517 -13.077 6.104 1.00 77.25 87 THR A N 1
ATOM 682 C CA . THR A 1 87 ? 4.589 -14.042 5.856 1.00 77.25 87 THR A CA 1
ATOM 683 C C . THR A 1 87 ? 5.075 -13.878 4.416 1.00 77.25 87 THR A C 1
ATOM 685 O O . THR A 1 87 ? 4.277 -14.083 3.492 1.00 77.25 87 THR A O 1
ATOM 688 N N . PRO A 1 88 ? 6.361 -13.548 4.192 1.00 68.88 88 PRO A N 1
ATOM 689 C CA . PRO A 1 88 ? 6.920 -13.542 2.854 1.00 68.88 88 PRO A CA 1
ATOM 690 C C . PRO A 1 88 ? 6.704 -14.920 2.235 1.00 68.88 88 PRO A C 1
ATOM 692 O O . PRO A 1 88 ? 7.015 -15.948 2.844 1.00 68.88 88 PRO A O 1
ATOM 695 N N . LEU A 1 89 ? 6.160 -14.956 1.020 1.00 69.00 89 LEU A N 1
ATOM 696 C CA . LEU A 1 89 ? 6.293 -16.161 0.212 1.00 69.00 89 LEU A CA 1
ATOM 697 C C . LEU A 1 89 ? 7.799 -16.439 0.082 1.00 69.00 89 LEU A C 1
ATOM 699 O O . LEU A 1 89 ? 8.570 -15.484 0.009 1.00 69.00 89 LEU A O 1
ATOM 703 N N . PRO A 1 90 ? 8.248 -17.706 0.103 1.00 61.38 90 PRO A N 1
ATOM 704 C CA . PRO A 1 90 ? 9.646 -18.003 -0.152 1.00 61.38 90 PRO A CA 1
ATOM 705 C C . PRO A 1 90 ? 9.974 -17.493 -1.554 1.00 61.38 90 PRO A C 1
ATOM 707 O O . PRO A 1 90 ? 9.571 -18.091 -2.556 1.00 61.38 90 PRO A O 1
ATOM 710 N N . ASP A 1 91 ? 10.638 -16.345 -1.604 1.00 65.00 91 ASP A N 1
ATOM 711 C CA . ASP A 1 91 ? 11.035 -15.716 -2.845 1.00 65.00 91 ASP A CA 1
ATOM 712 C C . ASP A 1 91 ? 12.038 -16.653 -3.522 1.00 65.00 91 ASP A C 1
ATOM 714 O O . ASP A 1 91 ? 13.029 -17.089 -2.933 1.00 65.00 91 ASP A O 1
ATOM 718 N N . HIS A 1 92 ? 11.753 -17.030 -4.767 1.00 74.19 92 HIS A N 1
ATOM 719 C CA . HIS A 1 92 ? 12.753 -17.681 -5.596 1.00 74.19 92 HIS A CA 1
ATOM 720 C C . HIS A 1 92 ? 13.845 -16.648 -5.876 1.00 74.19 92 HIS A C 1
ATOM 722 O O . HIS A 1 92 ? 13.606 -15.721 -6.647 1.00 74.19 92 HIS A O 1
ATOM 728 N N . GLU A 1 93 ? 15.021 -16.820 -5.269 1.00 77.94 93 GLU A N 1
ATOM 729 C CA . GLU A 1 93 ? 16.227 -16.036 -5.558 1.00 77.94 93 GLU A CA 1
ATOM 730 C C . GLU A 1 93 ? 16.536 -16.123 -7.065 1.00 77.94 93 GLU A C 1
ATOM 732 O O . GLU A 1 93 ? 16.949 -17.186 -7.545 1.00 77.94 93 GLU A O 1
ATOM 737 N N . PRO A 1 94 ? 16.311 -15.052 -7.850 1.00 77.94 94 PRO A N 1
ATOM 738 C CA . PRO A 1 94 ? 16.574 -15.091 -9.278 1.00 77.94 94 PRO A CA 1
ATOM 739 C C . PRO A 1 94 ? 18.076 -15.209 -9.526 1.00 77.94 94 PRO A C 1
ATOM 741 O O . PRO A 1 94 ? 18.903 -14.594 -8.850 1.00 77.94 94 PRO A O 1
ATOM 744 N N . THR A 1 95 ? 18.455 -15.962 -10.549 1.00 86.06 95 THR A N 1
ATOM 745 C CA . THR A 1 95 ? 19.835 -15.979 -11.030 1.00 86.06 95 THR A CA 1
ATOM 746 C C . THR A 1 95 ? 20.239 -14.593 -11.545 1.00 86.06 95 THR A C 1
ATOM 748 O O . THR A 1 95 ? 19.413 -13.808 -12.016 1.00 86.06 95 THR A O 1
ATOM 751 N N . LEU A 1 96 ? 21.542 -14.289 -11.542 1.00 83.50 96 LEU A N 1
ATOM 752 C CA . LEU A 1 96 ? 22.055 -13.029 -12.100 1.00 83.50 96 LEU A CA 1
ATOM 753 C C . LEU A 1 96 ? 21.610 -12.812 -13.560 1.00 83.50 96 LEU A C 1
ATOM 755 O O . LEU A 1 96 ? 21.336 -11.688 -13.968 1.00 83.50 96 LEU A O 1
ATOM 759 N N . ALA A 1 97 ? 21.518 -13.888 -14.346 1.00 84.62 97 ALA A N 1
ATOM 760 C CA . ALA A 1 97 ? 21.054 -13.816 -15.728 1.00 84.62 97 ALA A CA 1
ATOM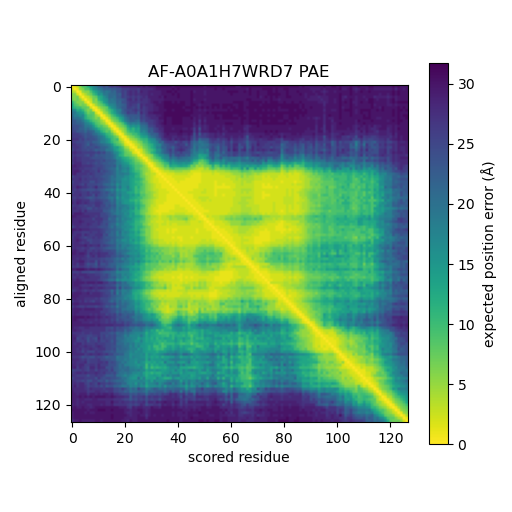 761 C C . ALA A 1 97 ? 19.576 -13.397 -15.826 1.00 84.62 97 ALA A C 1
ATOM 763 O O . ALA A 1 97 ? 19.233 -12.602 -16.701 1.00 84.62 97 ALA A O 1
ATOM 764 N N . GLU A 1 98 ? 18.719 -13.880 -14.924 1.00 82.12 98 GLU A N 1
ATOM 765 C CA . GLU A 1 98 ? 17.307 -13.483 -14.850 1.00 82.12 98 GLU A CA 1
ATOM 766 C C . GLU A 1 98 ? 17.160 -12.020 -14.417 1.00 82.12 98 GLU A C 1
ATOM 768 O O . GLU A 1 98 ? 16.408 -11.280 -15.045 1.00 82.12 98 GLU A O 1
ATOM 773 N N . PHE A 1 99 ? 17.945 -11.559 -13.435 1.00 75.31 99 PHE A N 1
ATOM 774 C CA . PHE A 1 99 ? 17.957 -10.147 -13.024 1.00 75.31 99 PHE A CA 1
ATOM 775 C C . PHE A 1 99 ? 18.386 -9.189 -14.141 1.00 75.31 99 PHE A C 1
ATOM 777 O O . PHE A 1 99 ? 17.835 -8.096 -14.274 1.00 75.31 99 PHE A O 1
ATOM 784 N N . LEU A 1 100 ? 19.383 -9.575 -14.940 1.00 80.25 100 LEU A N 1
ATOM 785 C CA . LEU A 1 100 ? 19.899 -8.741 -16.031 1.00 80.25 100 LEU A CA 1
ATOM 786 C C . LEU A 1 100 ? 19.031 -8.799 -17.294 1.00 80.25 100 LEU A C 1
ATOM 788 O O . LEU A 1 100 ? 19.204 -7.976 -18.197 1.00 80.25 100 LEU A O 1
ATOM 792 N N . THR A 1 101 ? 18.092 -9.741 -17.359 1.00 78.62 101 THR A N 1
ATOM 793 C CA . THR A 1 101 ? 17.161 -9.885 -18.478 1.00 78.62 101 THR A CA 1
ATOM 794 C C . THR A 1 101 ? 15.809 -9.312 -18.077 1.00 78.62 101 THR A C 1
ATOM 796 O O . THR A 1 101 ? 14.880 -10.033 -17.723 1.00 78.62 101 THR A O 1
ATOM 799 N N . LEU A 1 102 ? 15.698 -7.984 -18.130 1.00 68.50 102 LEU A N 1
ATOM 800 C CA . LEU A 1 102 ? 14.428 -7.314 -17.869 1.00 68.50 102 LEU A CA 1
ATOM 801 C C . LEU A 1 102 ? 13.387 -7.709 -18.934 1.00 68.50 102 LEU A C 1
ATOM 803 O O . LEU A 1 102 ? 13.700 -7.679 -20.131 1.00 68.50 102 LEU A O 1
ATOM 807 N N . PRO A 1 103 ? 12.138 -8.017 -18.532 1.00 74.00 103 PRO A N 1
ATOM 808 C CA . PRO A 1 103 ? 10.999 -8.033 -19.442 1.00 74.00 103 PRO A CA 1
ATOM 809 C C . PRO A 1 103 ? 10.969 -6.763 -20.295 1.00 74.00 103 PRO A C 1
ATOM 811 O O . PRO A 1 103 ? 11.332 -5.681 -19.826 1.00 74.00 103 PRO A O 1
ATOM 814 N N . ALA A 1 104 ? 10.525 -6.869 -21.549 1.00 71.06 104 ALA A N 1
ATOM 815 C CA . ALA A 1 104 ? 10.511 -5.730 -22.470 1.00 71.06 104 ALA A CA 1
ATOM 816 C C . ALA A 1 104 ? 9.675 -4.554 -21.928 1.00 71.06 104 ALA A C 1
ATOM 818 O O . ALA A 1 104 ? 9.972 -3.394 -22.217 1.00 71.06 104 ALA A O 1
ATOM 819 N N . GLU A 1 105 ? 8.666 -4.852 -21.110 1.00 69.31 105 GLU A N 1
ATOM 820 C CA . GLU A 1 105 ? 7.809 -3.895 -20.416 1.00 69.31 105 GLU A CA 1
ATOM 821 C C . GLU A 1 105 ? 8.524 -3.135 -19.286 1.00 69.31 105 GLU A C 1
ATOM 823 O O . GLU A 1 105 ? 8.019 -2.103 -18.851 1.00 69.31 105 GLU A O 1
ATOM 828 N N . LEU A 1 106 ? 9.691 -3.605 -18.830 1.00 70.94 106 LEU A N 1
ATOM 829 C CA . LEU A 1 106 ? 10.534 -2.972 -17.803 1.00 70.94 106 LEU A CA 1
ATOM 830 C C . LEU A 1 106 ? 11.833 -2.389 -18.358 1.00 70.94 106 LEU A C 1
ATOM 832 O O . LEU A 1 106 ? 12.618 -1.797 -17.616 1.00 70.94 106 LEU A O 1
ATOM 836 N N . ASP A 1 107 ? 12.042 -2.475 -19.671 1.00 76.62 107 ASP A N 1
ATOM 837 C CA . ASP A 1 107 ? 13.086 -1.705 -20.334 1.00 76.62 107 ASP A CA 1
ATOM 838 C C . ASP A 1 107 ? 12.686 -0.218 -20.359 1.00 76.62 107 ASP A C 1
ATOM 840 O O . ASP A 1 107 ? 11.913 0.241 -21.207 1.00 76.62 107 ASP A O 1
ATOM 844 N N . TRP A 1 108 ? 13.222 0.557 -19.410 1.00 72.81 108 TRP A N 1
ATOM 845 C CA . TRP A 1 108 ? 12.966 1.996 -19.255 1.00 72.81 108 TRP A CA 1
ATOM 846 C C . TRP A 1 108 ? 13.262 2.813 -20.528 1.00 72.81 108 TRP A C 1
ATOM 848 O O . TRP A 1 108 ? 12.698 3.894 -20.725 1.00 72.81 108 TRP A O 1
ATOM 858 N N . ARG A 1 109 ? 14.115 2.303 -21.430 1.00 76.06 109 ARG A N 1
ATOM 859 C CA . ARG A 1 109 ? 14.418 2.945 -22.721 1.00 76.06 109 ARG A CA 1
ATOM 860 C C . ARG A 1 109 ? 13.270 2.850 -23.717 1.00 76.06 109 ARG A C 1
ATOM 862 O O . ARG A 1 109 ? 13.210 3.646 -24.647 1.00 76.06 109 ARG A O 1
ATOM 869 N N . ARG A 1 110 ? 12.376 1.880 -23.545 1.00 74.31 110 ARG A N 1
ATOM 870 C CA . ARG A 1 110 ? 11.241 1.626 -24.445 1.00 74.31 110 ARG A CA 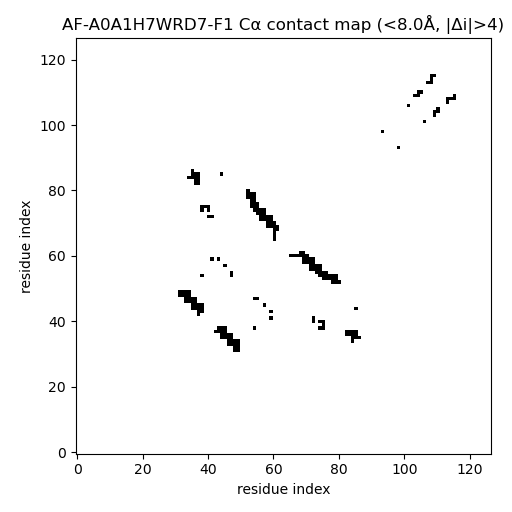1
ATOM 871 C C . ARG A 1 110 ? 9.922 2.159 -23.895 1.00 74.31 110 ARG A C 1
ATOM 873 O O . ARG A 1 110 ? 8.899 2.058 -24.566 1.00 74.31 110 ARG A O 1
ATOM 880 N N . GLN A 1 111 ? 9.942 2.736 -22.695 1.00 76.06 111 GLN A N 1
ATOM 881 C CA . GLN A 1 111 ? 8.766 3.341 -22.086 1.00 76.06 111 GLN A CA 1
ATOM 882 C C . GLN A 1 111 ? 8.299 4.565 -22.885 1.00 76.06 111 GLN A C 1
ATOM 884 O O . GLN A 1 111 ? 9.127 5.291 -23.436 1.00 76.06 111 GLN A O 1
ATOM 889 N N . PRO A 1 112 ? 6.988 4.856 -22.920 1.00 68.69 112 PRO A N 1
ATOM 890 C CA . PRO A 1 112 ? 6.422 5.945 -23.724 1.00 68.69 112 PRO A CA 1
ATOM 891 C C . PRO A 1 112 ? 6.877 7.349 -23.292 1.00 68.69 112 PRO A C 1
ATOM 893 O O . PRO A 1 112 ? 6.756 8.300 -24.061 1.00 68.69 112 PRO A O 1
ATOM 896 N N . PHE A 1 113 ? 7.406 7.487 -22.075 1.00 67.44 113 PHE A N 1
ATOM 897 C CA . PHE A 1 113 ? 8.029 8.716 -21.578 1.00 67.44 113 PHE A CA 1
ATOM 898 C C . PHE A 1 113 ? 9.535 8.795 -21.874 1.00 67.44 113 PHE A C 1
ATOM 900 O O . PHE A 1 113 ? 10.157 9.822 -21.609 1.00 67.44 113 PHE A O 1
ATOM 907 N N . SER A 1 114 ? 10.141 7.731 -22.405 1.00 70.38 114 SER A N 1
ATOM 908 C CA . SER A 1 114 ? 11.563 7.719 -22.724 1.00 70.38 114 SER A CA 1
ATOM 909 C C . SER A 1 114 ? 11.851 8.622 -23.920 1.00 70.38 114 SER A C 1
ATOM 911 O O . SER A 1 114 ? 11.148 8.614 -24.930 1.00 70.38 114 SER A O 1
ATOM 913 N N . HIS A 1 115 ? 12.922 9.408 -23.827 1.00 64.69 115 HIS A N 1
ATOM 914 C CA . HIS A 1 115 ? 13.386 10.258 -24.927 1.00 64.69 115 HIS A CA 1
ATOM 915 C C . HIS A 1 115 ? 14.135 9.473 -26.015 1.00 64.69 115 HIS A C 1
ATOM 917 O O . HIS A 1 115 ? 14.493 10.038 -27.052 1.00 64.69 115 HIS A O 1
ATOM 923 N N . VAL A 1 116 ? 14.376 8.177 -25.799 1.00 65.88 116 VAL A N 1
ATOM 924 C CA . VAL A 1 116 ? 15.035 7.297 -26.764 1.00 65.88 116 VAL A CA 1
ATOM 925 C C . VAL A 1 116 ? 14.090 7.062 -27.945 1.00 65.88 116 VAL A C 1
ATOM 927 O O . VAL A 1 116 ? 13.106 6.340 -27.845 1.00 65.88 116 VAL A O 1
ATOM 930 N N . GLY A 1 117 ? 14.393 7.685 -29.086 1.00 63.53 117 GLY A N 1
ATOM 931 C CA . GLY A 1 117 ? 13.713 7.409 -30.354 1.00 63.53 117 GLY A CA 1
ATOM 932 C C . GLY A 1 117 ? 12.585 8.362 -30.749 1.00 63.53 117 GLY A C 1
ATOM 933 O O . GLY A 1 117 ? 11.858 8.035 -31.686 1.00 63.53 117 GLY A O 1
ATOM 934 N N . ARG A 1 118 ? 12.427 9.543 -30.124 1.00 63.28 118 ARG A N 1
ATOM 935 C CA . ARG A 1 118 ? 11.494 10.545 -30.672 1.00 63.28 118 ARG A CA 1
ATOM 936 C C . ARG A 1 118 ? 11.966 10.925 -32.085 1.00 63.28 118 ARG A C 1
ATOM 938 O O . ARG A 1 118 ? 13.079 11.440 -32.210 1.00 63.28 118 ARG A O 1
ATOM 945 N N . PRO A 1 119 ? 11.163 10.704 -33.143 1.00 65.38 119 PRO A N 1
ATOM 946 C CA . PRO A 1 119 ? 11.519 11.174 -34.470 1.00 65.38 119 PRO A CA 1
ATOM 947 C C . PRO A 1 119 ? 11.663 12.691 -34.407 1.00 65.38 119 PRO A C 1
ATOM 949 O O . PRO A 1 119 ? 10.762 13.378 -33.914 1.00 65.38 119 PRO A O 1
ATOM 952 N N . THR A 1 120 ? 12.789 13.221 -34.882 1.00 67.75 120 THR A N 1
ATOM 953 C CA . THR A 1 120 ? 12.930 14.658 -35.106 1.00 67.75 120 THR A CA 1
ATOM 954 C C . THR A 1 120 ? 11.769 15.073 -36.008 1.00 67.75 120 THR A C 1
ATOM 956 O O . THR A 1 120 ? 11.614 14.470 -37.075 1.00 67.75 120 THR A O 1
ATOM 959 N N . PRO A 1 121 ? 10.908 16.028 -35.611 1.00 66.12 121 PRO A N 1
ATOM 960 C CA . PRO A 1 121 ? 9.853 16.483 -36.499 1.00 66.12 121 PRO A CA 1
ATOM 961 C C . PRO A 1 121 ? 10.519 16.968 -37.786 1.00 66.12 121 PRO A C 1
ATOM 963 O O . PRO A 1 121 ? 11.375 17.853 -37.743 1.00 66.12 121 PRO A O 1
ATOM 966 N N . LEU A 1 122 ? 10.176 16.347 -38.920 1.00 68.12 122 LEU A N 1
ATOM 967 C CA . LEU A 1 122 ? 10.620 16.821 -40.226 1.00 68.12 122 LEU A CA 1
ATOM 968 C C . LEU A 1 122 ? 10.200 18.286 -40.323 1.00 68.12 122 LEU A C 1
ATOM 970 O O . LEU A 1 122 ? 9.010 18.600 -40.240 1.00 68.12 122 LEU A O 1
ATOM 974 N N . ALA A 1 123 ? 11.185 19.178 -40.435 1.00 65.00 123 ALA A N 1
ATOM 975 C CA . ALA A 1 123 ? 10.932 20.590 -40.641 1.00 65.00 123 ALA A CA 1
ATOM 976 C C . ALA A 1 123 ? 9.994 20.721 -41.845 1.00 65.00 123 ALA A C 1
ATOM 978 O O . ALA A 1 123 ? 10.295 20.233 -42.937 1.00 65.00 123 ALA A O 1
ATOM 979 N N . ARG A 1 124 ? 8.828 21.332 -41.622 1.00 61.16 124 ARG A N 1
ATOM 980 C CA . ARG A 1 124 ? 7.877 21.661 -42.683 1.00 61.16 124 ARG A CA 1
ATOM 981 C C . ARG A 1 124 ? 8.616 22.583 -43.650 1.00 61.16 124 ARG A C 1
ATOM 983 O O . ARG A 1 124 ? 8.839 23.745 -43.325 1.00 61.16 124 ARG A O 1
ATOM 990 N N . GLN A 1 125 ? 9.045 22.058 -44.796 1.00 58.09 125 GLN A N 1
ATOM 991 C CA . GLN A 1 125 ? 9.544 22.897 -45.878 1.00 58.09 125 GLN A CA 1
ATOM 992 C C . GLN A 1 125 ? 8.360 23.746 -46.343 1.00 58.09 125 GLN A C 1
ATOM 994 O O . GLN A 1 125 ? 7.366 23.219 -46.843 1.00 58.09 125 GLN A O 1
ATOM 999 N N . ALA A 1 126 ? 8.429 25.042 -46.048 1.00 51.66 126 ALA A N 1
ATOM 1000 C CA . ALA A 1 126 ? 7.502 26.027 -46.570 1.00 51.66 126 ALA A CA 1
ATOM 1001 C C . ALA A 1 126 ? 7.738 26.139 -48.082 1.00 51.66 126 ALA A C 1
ATOM 1003 O O . ALA A 1 126 ? 8.877 26.331 -48.508 1.00 51.66 126 ALA A O 1
ATOM 1004 N N . ALA A 1 127 ? 6.667 25.942 -48.849 1.00 53.69 127 ALA A N 1
ATOM 1005 C CA . ALA A 1 127 ? 6.596 26.273 -50.267 1.00 53.69 127 ALA A CA 1
ATOM 1006 C C . ALA A 1 127 ? 6.386 27.780 -50.450 1.00 53.69 127 ALA A C 1
ATOM 1008 O O . ALA A 1 127 ? 5.732 28.381 -49.564 1.00 53.69 127 ALA A O 1
#

Secondary structure (DSSP, 8-state):
--TTTTSS-------------TT----------EEEEE-TTT--EEEEETT--B---EEE-SSTT-GGG-EEE-----BSTTS-B-PPP------HHHHHS--GGG-TTSSTT--TTPPPPPP----

pLDDT: mean 74.28, std 16.12, range [35.91, 96.31]

Nearest PDB structures (foldseek):
  6rqc-assembly1_7  TM=3.190E-01  e=3.367E+00  Saccharomyces cerevisiae S288C
  8s0b-assembly1_7  TM=3.068E-01  e=4.926E+00  Homo sapiens

Sequence (127 aa):
MTVVEQLSAVRNDEADVEVRSPGIDPGDAENWEITRFRCPDCHRPIAVLDDEERFPQHAVVTTAWHPFSATVCQGSGRWLDDADEETPLPDHEPTLAEFLTLPAELDWRRQPFSHVGRPTPLARQAA

Radius of gyration: 27.83 Å; Cα contacts (8 Å, |Δi|>4): 106; chains: 1; bounding box: 84×44×68 Å

Foldseek 3Di:
DDPPVVPPPDDPPPDPPPPPDPPDPVPDPPPFDWFWFQFPPPRDIDTDTPPDQFFAKDWDDPDPLCVV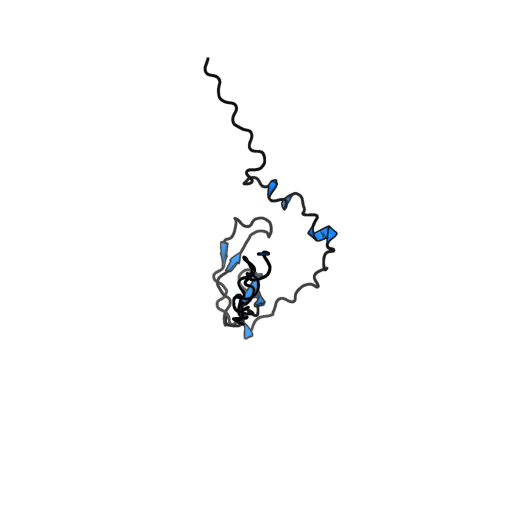RTDIDRTPRDGPVPGDTDDDDPDDPDDPVRVVDDDPSPPPCPDPPHPNDDPDPDPPPDD